Protein AF-A0A434CIF3-F1 (afdb_monomer_lite)

Sequence (64 aa):
GDVQGQAPRVIAKCLPVDPPLEDDYDQIVWNVRPDGTLDASVEISNVEVVSNGARPVKDSLSQQ

Structure (mmCIF, N/CA/C/O backbone):
data_AF-A0A434CIF3-F1
#
_entry.id   AF-A0A434CIF3-F1
#
loop_
_atom_site.group_PDB
_atom_site.id
_atom_site.type_symbol
_atom_site.label_atom_id
_atom_site.label_alt_id
_atom_site.label_comp_id
_atom_site.label_asym_id
_atom_site.label_entity_id
_atom_site.label_seq_id
_atom_site.pdbx_PDB_ins_code
_atom_site.Cartn_x
_atom_site.Cartn_y
_atom_site.Cartn_z
_atom_site.occupancy
_atom_site.B_iso_or_equiv
_atom_site.auth_seq_id
_atom_site.auth_comp_id
_atom_site.auth_asym_id
_atom_site.auth_atom_id
_atom_site.pdbx_PDB_model_num
ATOM 1 N N . GLY A 1 1 ? -24.857 3.803 29.260 1.00 43.72 1 GLY A N 1
ATOM 2 C CA . GLY A 1 1 ? -24.565 2.587 28.490 1.00 43.72 1 GLY A CA 1
ATOM 3 C C . GLY A 1 1 ? -23.165 2.738 27.973 1.00 43.72 1 GLY A C 1
ATOM 4 O O . GLY A 1 1 ? -22.915 3.701 27.262 1.00 43.72 1 GLY A O 1
ATOM 5 N N . ASP A 1 2 ? -22.269 1.887 28.451 1.00 49.69 2 ASP A N 1
ATOM 6 C CA . ASP A 1 2 ? -20.844 1.878 28.143 1.00 49.69 2 ASP A CA 1
ATOM 7 C C . ASP A 1 2 ? -20.550 1.981 26.640 1.00 49.69 2 ASP A C 1
ATOM 9 O O . ASP A 1 2 ? -20.923 1.107 25.863 1.00 49.69 2 ASP A O 1
ATOM 13 N N . VAL A 1 3 ? -19.813 3.019 26.237 1.00 60.19 3 VAL A N 1
ATOM 14 C CA . VAL A 1 3 ? -19.043 3.033 24.980 1.00 60.19 3 VAL A CA 1
ATOM 15 C C . VAL A 1 3 ? -17.730 2.279 25.208 1.00 60.19 3 VAL A C 1
ATOM 17 O O . VAL A 1 3 ? -16.635 2.829 25.124 1.00 60.19 3 VAL A O 1
ATOM 20 N N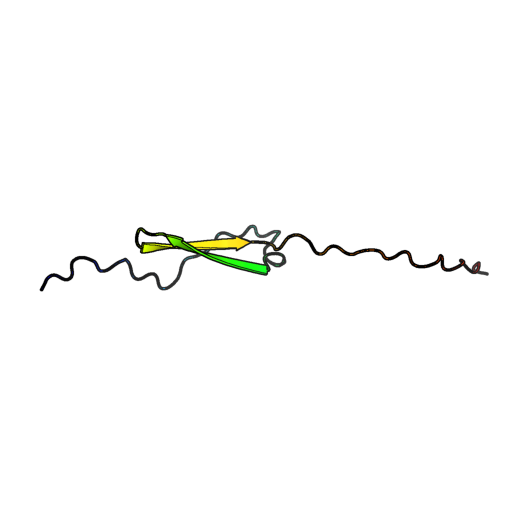 . GLN A 1 4 ? -17.837 0.999 25.558 1.00 60.31 4 GLN A N 1
ATOM 21 C CA . GLN A 1 4 ? -16.716 0.071 25.470 1.00 60.31 4 GLN A CA 1
ATOM 22 C C . GLN A 1 4 ? -16.576 -0.340 24.003 1.00 60.31 4 GLN A C 1
ATOM 24 O O . GLN A 1 4 ? -17.379 -1.118 23.500 1.00 60.31 4 GLN A O 1
ATOM 29 N N . GLY A 1 5 ? -15.574 0.206 23.308 1.00 61.03 5 GLY A N 1
ATOM 30 C CA . GLY A 1 5 ? -15.181 -0.292 21.984 1.00 61.03 5 GLY A CA 1
ATOM 31 C C . GLY A 1 5 ? -15.119 0.744 20.868 1.00 61.03 5 GLY A C 1
ATOM 32 O O . GLY A 1 5 ? -15.458 0.429 19.731 1.00 61.03 5 GLY A O 1
ATOM 33 N N . GLN A 1 6 ? -14.679 1.974 21.139 1.00 64.50 6 GLN A N 1
ATOM 34 C CA . GLN A 1 6 ? -14.364 2.890 20.046 1.00 64.50 6 GLN A CA 1
ATOM 35 C C . GLN A 1 6 ? -13.005 2.499 19.456 1.00 64.50 6 GLN A C 1
ATO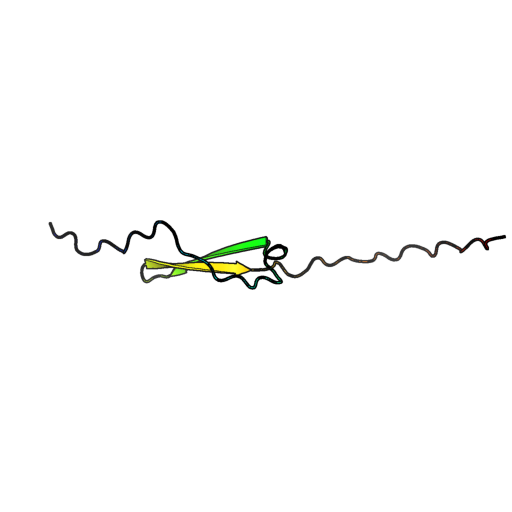M 37 O O . GLN A 1 6 ? -11.959 2.938 19.935 1.00 64.50 6 GLN A O 1
ATOM 42 N N . ALA A 1 7 ? -13.028 1.616 18.451 1.00 67.69 7 ALA A N 1
ATOM 43 C CA . ALA A 1 7 ? -11.847 1.294 17.659 1.00 67.69 7 ALA A CA 1
ATOM 44 C C . ALA A 1 7 ? -11.178 2.602 17.187 1.00 67.69 7 ALA A C 1
ATOM 46 O O . ALA A 1 7 ? -11.889 3.571 16.881 1.00 67.69 7 ALA A O 1
ATOM 47 N N . PRO A 1 8 ? -9.835 2.672 17.147 1.00 72.88 8 PRO A N 1
ATOM 48 C CA . PRO A 1 8 ? -9.137 3.868 16.703 1.00 72.88 8 PRO A CA 1
ATOM 49 C C . PRO A 1 8 ? -9.667 4.329 15.343 1.00 72.88 8 PRO A C 1
ATOM 51 O O . PRO A 1 8 ? -9.670 3.576 14.371 1.00 72.88 8 PRO A O 1
ATOM 54 N N . ARG A 1 9 ? -10.130 5.579 15.267 1.00 76.44 9 ARG A N 1
ATOM 55 C CA . ARG A 1 9 ? -10.623 6.155 14.015 1.00 76.44 9 ARG A CA 1
ATOM 56 C C . ARG A 1 9 ? -9.430 6.544 13.143 1.00 76.44 9 ARG A C 1
ATOM 58 O O . ARG A 1 9 ? -8.898 7.643 13.275 1.00 76.44 9 ARG A O 1
ATOM 65 N N . VAL A 1 10 ? -9.012 5.644 12.258 1.00 75.06 10 VAL A N 1
ATOM 66 C CA . VAL A 1 10 ? -7.945 5.906 11.283 1.00 75.06 10 VAL A CA 1
ATOM 67 C C . VAL A 1 10 ? -8.535 6.655 10.087 1.00 75.06 10 VAL A C 1
ATOM 69 O O 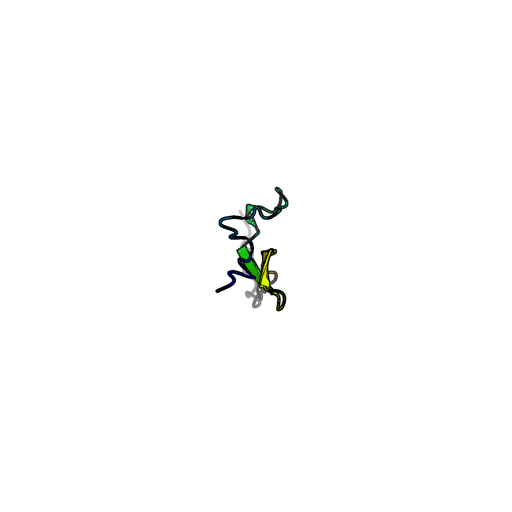. VAL A 1 10 ? -9.403 6.133 9.395 1.00 75.06 10 VAL A O 1
ATOM 72 N N . ILE A 1 11 ? -8.088 7.894 9.861 1.00 80.81 11 ILE A N 1
ATOM 73 C CA . ILE A 1 11 ? -8.499 8.712 8.701 1.00 80.81 11 ILE A CA 1
ATOM 74 C C . ILE A 1 11 ? -7.529 8.531 7.528 1.00 80.81 11 ILE A C 1
ATOM 76 O O . ILE A 1 11 ? -7.937 8.596 6.374 1.00 80.81 11 ILE A O 1
ATOM 80 N N . ALA A 1 12 ? -6.251 8.292 7.831 1.00 82.75 12 ALA A N 1
ATOM 81 C CA . ALA A 1 12 ? -5.195 8.040 6.861 1.00 82.75 12 ALA A CA 1
ATOM 82 C C . ALA A 1 12 ? -4.069 7.219 7.508 1.00 82.75 12 ALA A C 1
ATOM 84 O O . ALA A 1 12 ? -3.845 7.307 8.719 1.00 82.75 12 ALA A O 1
ATOM 85 N N . LYS A 1 13 ? -3.352 6.445 6.693 1.00 83.88 13 LYS A N 1
ATOM 86 C CA . LYS A 1 13 ? -2.145 5.701 7.067 1.00 83.88 13 LYS A CA 1
ATOM 87 C C . LYS A 1 13 ? -1.175 5.778 5.891 1.00 83.88 13 LYS A C 1
ATOM 89 O O . LYS A 1 13 ? -1.584 5.542 4.759 1.00 83.88 13 LYS A O 1
ATOM 94 N N . CYS A 1 14 ? 0.079 6.135 6.152 1.00 89.62 14 CYS A N 1
ATOM 95 C CA . CYS A 1 14 ? 1.107 6.136 5.116 1.00 89.62 14 CYS A CA 1
ATOM 96 C C . CYS A 1 14 ? 1.477 4.694 4.765 1.00 89.62 14 CYS A C 1
ATOM 98 O O . CYS A 1 14 ? 1.663 3.873 5.667 1.00 89.62 14 CYS A O 1
ATOM 100 N N . LEU A 1 15 ? 1.597 4.407 3.471 1.00 89.75 15 LEU A N 1
ATOM 101 C CA . LEU A 1 15 ? 2.097 3.130 2.978 1.00 89.75 15 LEU A CA 1
ATOM 102 C C . LEU A 1 15 ? 3.571 3.289 2.600 1.00 89.75 15 LEU A C 1
ATOM 104 O O . LEU A 1 15 ? 3.917 4.292 1.973 1.00 89.75 15 LEU A O 1
ATOM 108 N N . PRO A 1 16 ? 4.448 2.358 3.009 1.00 88.75 16 PRO A N 1
ATOM 109 C CA . PRO A 1 16 ? 5.822 2.361 2.538 1.00 88.75 16 PRO A CA 1
ATOM 110 C C . PRO A 1 16 ? 5.837 2.050 1.039 1.00 88.75 16 PRO A C 1
ATOM 112 O O . PRO A 1 16 ? 5.144 1.140 0.588 1.00 88.75 16 PRO A O 1
ATOM 115 N N . VAL A 1 17 ? 6.638 2.806 0.298 1.00 88.00 17 VAL A N 1
ATOM 116 C CA . VAL A 1 17 ? 6.891 2.606 -1.131 1.00 88.00 17 VAL A CA 1
ATOM 117 C C . VAL A 1 17 ? 8.398 2.509 -1.330 1.00 88.00 17 VAL A C 1
ATOM 119 O O . VAL A 1 17 ? 9.145 3.231 -0.663 1.00 88.00 17 VAL A O 1
ATOM 122 N N . ASP A 1 18 ? 8.850 1.633 -2.224 1.00 87.56 18 ASP A N 1
ATOM 123 C CA . ASP A 1 18 ? 10.222 1.695 -2.725 1.00 87.56 18 ASP A CA 1
ATOM 124 C C . ASP A 1 18 ? 10.290 2.779 -3.813 1.00 87.56 18 ASP A C 1
ATOM 126 O O . ASP A 1 18 ? 9.641 2.618 -4.847 1.00 87.56 18 ASP A O 1
ATOM 130 N N . PRO A 1 19 ? 11.067 3.871 -3.637 1.00 86.94 19 PRO A N 1
ATOM 131 C CA . PRO A 1 19 ? 11.119 4.965 -4.611 1.00 86.94 19 PRO A CA 1
ATOM 132 C C . PRO A 1 19 ? 11.452 4.540 -6.052 1.00 86.94 19 PRO A C 1
ATOM 134 O O . PRO A 1 19 ? 10.893 5.121 -6.974 1.00 86.94 19 PRO A O 1
ATOM 137 N N . PRO A 1 20 ? 12.320 3.533 -6.294 1.00 87.94 20 PRO A N 1
ATOM 138 C CA . PRO A 1 20 ? 12.578 3.057 -7.653 1.00 87.94 20 PRO A CA 1
ATOM 139 C C . PRO A 1 20 ? 11.374 2.421 -8.356 1.00 87.94 20 PRO A C 1
ATOM 141 O O . PRO A 1 20 ? 11.435 2.259 -9.567 1.00 87.94 20 PRO A O 1
ATOM 144 N N . LEU A 1 21 ? 10.343 2.025 -7.605 1.00 83.62 21 LEU A N 1
ATOM 145 C CA . LEU A 1 21 ? 9.158 1.309 -8.083 1.00 83.62 21 LEU A CA 1
ATOM 146 C C . LEU A 1 21 ? 7.877 2.142 -7.922 1.00 83.62 21 LEU A C 1
ATOM 148 O O . LEU A 1 21 ? 6.785 1.611 -8.098 1.00 83.62 21 LEU A O 1
ATOM 152 N N . GLU A 1 22 ? 7.988 3.426 -7.556 1.00 79.88 22 GLU A N 1
ATOM 153 C CA . GLU A 1 22 ? 6.831 4.299 -7.306 1.00 79.88 22 GLU A CA 1
ATOM 154 C C . GLU A 1 22 ? 5.856 4.306 -8.491 1.00 79.88 22 GLU A C 1
ATOM 156 O O . GLU A 1 22 ? 4.648 4.195 -8.289 1.00 79.88 22 GLU A O 1
ATOM 161 N N . ASP A 1 23 ? 6.396 4.354 -9.711 1.00 83.19 23 ASP A N 1
ATOM 162 C CA . ASP A 1 23 ?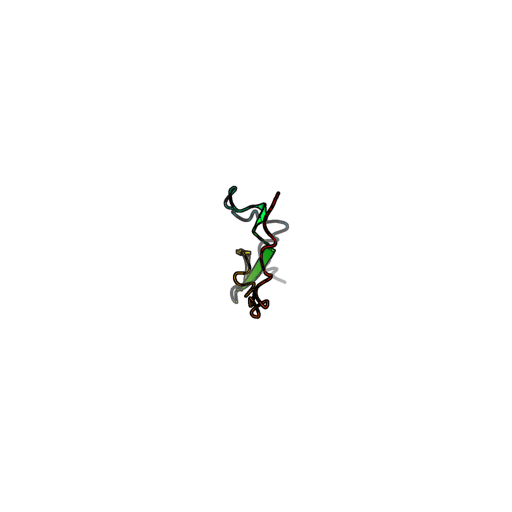 5.626 4.363 -10.956 1.00 83.19 23 ASP A CA 1
ATOM 163 C C . ASP A 1 23 ? 5.110 2.971 -11.375 1.00 83.19 23 ASP A C 1
ATOM 165 O O . ASP A 1 23 ? 4.224 2.880 -12.225 1.00 83.19 23 ASP A O 1
ATOM 169 N N . ASP A 1 24 ? 5.647 1.892 -10.794 1.00 85.75 24 ASP A N 1
ATOM 170 C CA . ASP A 1 24 ? 5.306 0.509 -11.150 1.00 85.75 24 ASP A CA 1
ATOM 171 C C . ASP A 1 24 ? 4.167 -0.063 -10.289 1.00 85.75 24 ASP A C 1
ATOM 173 O O . ASP A 1 24 ? 3.506 -1.019 -10.696 1.00 85.75 24 ASP A O 1
ATOM 177 N N . TYR A 1 25 ? 3.922 0.491 -9.094 1.00 86.50 25 TYR A N 1
ATOM 178 C CA . TYR A 1 25 ? 2.812 0.058 -8.242 1.00 86.50 25 TYR A CA 1
ATOM 179 C C . TYR A 1 25 ? 1.465 0.399 -8.885 1.00 86.50 25 TYR A C 1
ATOM 181 O O . TYR A 1 25 ? 1.074 1.562 -8.986 1.00 86.50 25 TYR A O 1
ATOM 189 N N . ASP A 1 26 ? 0.702 -0.626 -9.249 1.00 89.19 26 ASP A N 1
ATOM 190 C CA . ASP A 1 26 ? -0.593 -0.489 -9.917 1.00 89.19 26 ASP A CA 1
ATOM 191 C C . ASP A 1 26 ? -1.774 -0.906 -9.027 1.00 89.19 26 ASP A C 1
ATOM 193 O O . ASP A 1 26 ? -2.937 -0.734 -9.408 1.00 89.19 26 ASP A O 1
ATOM 197 N N . GLN A 1 27 ? -1.503 -1.422 -7.821 1.00 89.75 27 GLN A N 1
ATOM 198 C CA . GLN A 1 27 ? -2.530 -1.907 -6.902 1.00 89.75 27 GLN A CA 1
ATOM 199 C C . GLN A 1 27 ? -2.309 -1.472 -5.454 1.00 89.75 27 GLN A C 1
ATOM 201 O O . GLN A 1 27 ? -1.197 -1.470 -4.931 1.00 89.75 27 GLN A O 1
ATOM 206 N N . ILE A 1 28 ? -3.424 -1.171 -4.778 1.00 90.50 28 ILE A N 1
ATOM 207 C CA . ILE A 1 28 ? -3.494 -1.040 -3.320 1.00 90.50 28 ILE A CA 1
ATOM 208 C C . ILE A 1 28 ? -4.331 -2.198 -2.789 1.00 90.50 28 ILE A C 1
ATOM 210 O O . ILE A 1 28 ? -5.527 -2.297 -3.080 1.00 90.50 28 ILE A O 1
ATOM 214 N N . VAL A 1 29 ? -3.717 -3.047 -1.972 1.00 92.00 29 VAL A N 1
ATOM 215 C CA . VAL A 1 29 ? -4.387 -4.172 -1.321 1.00 92.00 29 VAL A CA 1
ATOM 216 C C . VAL A 1 29 ? -4.804 -3.754 0.082 1.00 92.00 29 VAL A C 1
ATOM 218 O O . VAL A 1 29 ? -3.980 -3.292 0.865 1.00 92.00 29 VAL A O 1
ATOM 221 N N . TRP A 1 30 ? -6.086 -3.934 0.409 1.00 91.38 30 TRP A N 1
ATOM 222 C CA . TRP A 1 30 ? -6.646 -3.674 1.738 1.00 91.38 30 TRP A CA 1
ATOM 223 C C . TRP A 1 30 ? -6.953 -4.992 2.447 1.00 91.38 30 TRP A C 1
ATOM 225 O O . TRP A 1 30 ? -7.686 -5.827 1.918 1.00 91.38 30 TRP A O 1
ATOM 235 N N . ASN A 1 31 ? -6.444 -5.163 3.665 1.00 90.06 31 ASN A N 1
ATOM 236 C CA . ASN A 1 31 ? -6.672 -6.350 4.480 1.00 90.06 31 ASN A CA 1
ATOM 237 C C . ASN A 1 31 ? -7.397 -5.980 5.780 1.00 90.06 31 ASN A C 1
ATOM 239 O O . ASN A 1 31 ? -6.825 -5.332 6.659 1.00 90.06 31 ASN A O 1
ATOM 243 N N . VAL A 1 32 ? -8.658 -6.400 5.894 1.00 89.19 32 VAL A N 1
ATOM 244 C CA . VAL A 1 32 ? -9.458 -6.270 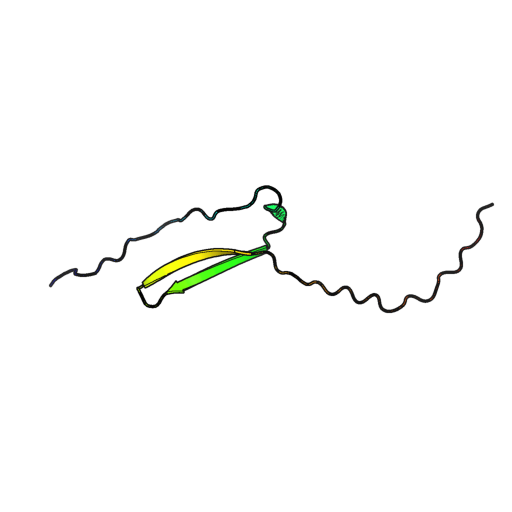7.119 1.00 89.19 32 VAL A CA 1
ATOM 245 C C . VAL A 1 32 ? -9.299 -7.547 7.929 1.00 89.19 32 VAL A C 1
ATOM 247 O O . VAL A 1 32 ? -9.737 -8.620 7.510 1.00 89.19 32 VAL A O 1
ATOM 250 N N . ARG A 1 33 ? -8.686 -7.443 9.104 1.00 89.44 33 ARG A N 1
ATOM 251 C CA . ARG A 1 33 ? -8.465 -8.587 9.986 1.00 89.44 33 ARG A CA 1
ATOM 252 C C . ARG A 1 33 ? -9.673 -8.818 10.906 1.00 89.44 33 ARG A C 1
ATOM 254 O O . ARG A 1 33 ? -10.374 -7.866 11.254 1.00 89.44 33 ARG A O 1
ATOM 261 N N . PRO A 1 34 ? -9.910 -10.061 11.370 1.00 88.69 34 PRO A N 1
ATOM 262 C CA . PRO A 1 34 ? -11.011 -10.371 12.289 1.00 88.69 34 PRO A CA 1
ATOM 263 C C . PRO A 1 34 ? -10.947 -9.642 13.639 1.00 88.69 34 PRO A C 1
ATOM 265 O O . PRO A 1 34 ? -11.964 -9.521 14.314 1.00 88.69 34 PRO A O 1
ATOM 268 N N . ASP A 1 35 ? -9.767 -9.156 14.033 1.00 87.62 35 ASP A N 1
ATOM 269 C CA . ASP A 1 35 ? -9.565 -8.336 15.235 1.00 87.62 35 ASP A CA 1
ATOM 270 C C . ASP A 1 35 ? -10.013 -6.870 15.058 1.00 87.62 35 ASP A C 1
ATOM 272 O O . ASP A 1 35 ? -9.891 -6.066 15.982 1.00 87.62 35 ASP A O 1
ATOM 276 N N . GLY A 1 36 ? -10.550 -6.519 13.884 1.00 81.31 36 GLY A N 1
ATOM 277 C CA . GLY A 1 36 ? -11.047 -5.185 13.559 1.00 81.31 36 GLY A CA 1
ATOM 278 C C . GLY A 1 36 ? -9.974 -4.226 13.044 1.00 81.31 36 GLY A C 1
ATOM 279 O O . GLY A 1 36 ? -10.272 -3.050 12.831 1.00 81.31 36 GLY A O 1
ATOM 280 N N . THR A 1 37 ? -8.740 -4.690 12.835 1.00 84.44 37 THR A N 1
ATOM 281 C CA . THR A 1 37 ? -7.672 -3.866 12.259 1.00 84.44 37 THR A CA 1
ATOM 282 C C . THR A 1 37 ? -7.739 -3.831 10.730 1.00 84.44 37 THR A C 1
ATOM 284 O O . THR A 1 37 ? -8.162 -4.787 10.077 1.00 84.44 37 THR A O 1
ATOM 287 N N . LEU A 1 38 ? -7.323 -2.698 10.155 1.00 85.81 38 LEU A N 1
ATOM 288 C CA . LEU A 1 38 ? -7.181 -2.496 8.714 1.00 85.81 38 LEU A CA 1
ATOM 289 C C . LEU A 1 38 ? -5.706 -2.256 8.383 1.00 85.81 38 LEU A C 1
ATOM 291 O O . LEU A 1 38 ? -5.095 -1.307 8.884 1.00 85.81 38 LEU A O 1
ATOM 295 N N . ASP A 1 39 ? -5.162 -3.086 7.500 1.00 89.31 39 ASP A N 1
ATOM 296 C CA . ASP A 1 39 ? -3.849 -2.899 6.895 1.00 89.31 39 ASP A CA 1
ATOM 297 C C . ASP A 1 39 ? -3.960 -2.667 5.396 1.00 89.31 39 ASP A C 1
ATOM 299 O O . ASP A 1 39 ? -4.947 -3.044 4.764 1.00 89.31 39 ASP A O 1
ATOM 303 N N . ALA A 1 40 ? -2.926 -2.048 4.836 1.00 91.75 40 ALA A N 1
ATOM 304 C CA . ALA A 1 40 ? -2.788 -1.914 3.402 1.00 91.75 40 ALA A CA 1
ATOM 305 C C . ALA A 1 40 ? -1.331 -2.033 2.960 1.00 91.75 40 ALA A C 1
ATOM 307 O O . ALA A 1 40 ? -0.413 -1.774 3.743 1.00 91.75 40 ALA A O 1
ATOM 308 N N . SER A 1 41 ? -1.155 -2.432 1.706 1.00 91.69 41 SER A N 1
ATOM 309 C CA . SER A 1 41 ? 0.120 -2.540 1.000 1.00 91.69 41 SER A CA 1
ATOM 310 C C . SER A 1 41 ? -0.048 -2.088 -0.448 1.00 91.69 41 SER A C 1
ATOM 312 O O . SER A 1 41 ? -1.153 -2.120 -0.994 1.00 91.69 41 SER A O 1
ATOM 314 N N . VAL A 1 42 ? 1.054 -1.648 -1.052 1.00 91.56 42 VAL A N 1
ATOM 315 C CA . VAL A 1 42 ? 1.153 -1.440 -2.499 1.00 91.56 42 VAL A CA 1
ATOM 316 C C . VAL A 1 42 ? 1.751 -2.688 -3.139 1.00 91.56 42 VAL A C 1
ATOM 318 O O . VAL A 1 42 ? 2.659 -3.300 -2.574 1.00 91.56 42 VAL A O 1
ATOM 321 N N . GLU A 1 43 ? 1.224 -3.083 -4.291 1.00 89.44 43 GLU A N 1
ATOM 322 C CA . GLU A 1 43 ? 1.692 -4.241 -5.054 1.00 89.44 43 GLU A CA 1
ATOM 323 C C . GLU A 1 43 ? 1.819 -3.883 -6.538 1.00 89.44 43 GLU A C 1
ATOM 325 O O . GLU A 1 43 ? 1.192 -2.935 -7.013 1.00 89.44 43 GLU A O 1
ATOM 330 N N . ILE A 1 44 ? 2.669 -4.634 -7.240 1.00 85.62 44 ILE A N 1
ATOM 331 C CA . ILE A 1 44 ? 2.839 -4.584 -8.694 1.00 85.62 44 ILE A CA 1
ATOM 332 C C . ILE A 1 44 ? 2.181 -5.848 -9.251 1.00 85.62 44 ILE A C 1
ATOM 334 O O . ILE A 1 44 ? 2.510 -6.963 -8.827 1.00 85.62 44 ILE A O 1
ATOM 338 N N . SER A 1 45 ? 1.244 -5.704 -10.183 1.00 77.31 45 SER A N 1
ATOM 339 C CA . SER A 1 45 ? 0.592 -6.837 -10.827 1.00 77.31 45 SER A CA 1
ATOM 340 C C . SER A 1 45 ? 1.518 -7.481 -11.853 1.00 77.31 45 SER A C 1
ATOM 342 O O . SER A 1 45 ? 1.653 -7.052 -12.997 1.00 77.31 45 SER A O 1
ATOM 344 N N . ASN A 1 46 ? 2.185 -8.555 -11.446 1.00 68.50 46 ASN A N 1
ATOM 345 C CA . ASN A 1 46 ? 3.105 -9.261 -12.326 1.00 68.50 46 ASN A CA 1
ATOM 346 C C . ASN A 1 46 ? 2.342 -10.293 -13.169 1.00 68.50 46 ASN A C 1
ATOM 348 O O . ASN A 1 46 ? 1.952 -11.335 -12.643 1.00 68.50 46 ASN A O 1
ATOM 352 N N . VAL A 1 47 ? 2.205 -10.024 -14.474 1.00 55.84 47 VAL A N 1
ATOM 353 C CA . VAL A 1 47 ? 2.392 -10.935 -15.632 1.00 55.84 47 VAL A CA 1
ATOM 354 C C . VAL A 1 47 ? 1.494 -10.484 -16.792 1.00 55.84 47 VAL A C 1
ATOM 356 O O . VAL A 1 47 ? 0.424 -11.029 -17.056 1.00 55.84 47 VAL A O 1
ATOM 359 N N . GLU A 1 48 ? 1.978 -9.512 -17.564 1.00 56.69 48 GLU A N 1
ATOM 360 C CA . GLU A 1 48 ? 1.556 -9.383 -18.957 1.00 56.69 48 GLU A CA 1
ATOM 361 C C . GLU A 1 48 ? 2.307 -10.443 -19.779 1.00 56.69 48 GLU A C 1
ATOM 363 O O . GLU A 1 48 ? 3.469 -10.272 -20.155 1.00 56.69 48 GLU A O 1
ATOM 368 N N . VAL A 1 49 ? 1.671 -11.592 -20.043 1.00 62.66 49 VAL A N 1
ATOM 369 C CA . VAL A 1 49 ? 2.203 -12.556 -21.021 1.00 62.66 49 VAL A CA 1
ATOM 370 C C . VAL A 1 49 ? 2.014 -11.966 -22.414 1.00 62.66 49 VAL A C 1
ATOM 372 O O . VAL A 1 49 ? 0.959 -12.110 -23.030 1.00 62.66 49 VAL A O 1
ATOM 375 N N . VAL A 1 50 ? 3.055 -11.340 -22.955 1.00 56.56 50 VAL A N 1
ATOM 376 C CA . VAL A 1 50 ? 3.100 -11.028 -24.385 1.00 56.56 50 VAL A CA 1
ATOM 377 C C . VAL A 1 50 ? 3.360 -12.335 -25.134 1.00 56.56 50 VAL A C 1
ATOM 379 O O . VAL A 1 50 ? 4.500 -12.778 -25.276 1.00 56.56 50 VAL A O 1
ATOM 382 N N . SER A 1 51 ? 2.306 -12.991 -25.625 1.00 61.03 51 SER A N 1
ATOM 383 C CA . SER A 1 51 ? 2.487 -14.087 -26.575 1.00 61.03 51 SER A CA 1
ATOM 384 C C . SER A 1 51 ? 2.993 -13.497 -27.891 1.00 61.03 51 SER A C 1
ATOM 386 O O . SER A 1 51 ? 2.230 -12.880 -28.639 1.00 61.03 51 SER A O 1
ATOM 388 N N . ASN A 1 52 ? 4.275 -13.685 -28.202 1.00 59.16 52 ASN A N 1
ATOM 389 C CA . ASN A 1 52 ? 4.785 -13.441 -29.545 1.00 59.16 52 ASN A CA 1
ATOM 390 C C . ASN A 1 52 ? 4.239 -14.544 -30.465 1.00 59.16 52 ASN A C 1
ATOM 392 O O . ASN A 1 52 ? 4.908 -15.543 -30.724 1.00 59.16 52 ASN A O 1
ATOM 396 N N . GLY A 1 53 ? 2.989 -14.398 -30.917 1.00 57.88 53 GLY A N 1
ATOM 397 C CA . GLY A 1 53 ? 2.470 -15.188 -32.026 1.00 57.88 53 GLY A CA 1
ATOM 398 C C . GLY A 1 53 ? 3.411 -14.974 -33.204 1.00 57.88 53 GLY A C 1
ATOM 399 O O . GLY A 1 53 ? 3.588 -13.835 -33.636 1.00 57.88 53 GLY A O 1
ATOM 400 N N . ALA A 1 54 ? 4.085 -16.042 -33.636 1.00 58.97 54 ALA A N 1
ATOM 401 C CA . ALA A 1 54 ? 5.146 -16.004 -34.631 1.00 58.97 54 ALA A CA 1
ATOM 402 C C . ALA A 1 54 ? 4.749 -15.117 -35.821 1.00 58.97 54 ALA A C 1
ATOM 404 O O . ALA A 1 54 ? 3.907 -15.485 -36.640 1.00 58.97 54 ALA A O 1
ATOM 405 N N . ARG A 1 55 ? 5.345 -13.923 -35.908 1.00 59.12 55 ARG A N 1
ATOM 406 C CA . ARG A 1 55 ? 5.270 -13.113 -37.121 1.00 59.12 55 ARG A CA 1
ATOM 407 C C . ARG A 1 55 ? 6.041 -13.871 -38.205 1.00 59.12 55 ARG A C 1
ATOM 409 O O . ARG A 1 55 ? 7.192 -14.230 -37.945 1.00 59.12 55 ARG A O 1
ATOM 416 N N . PRO A 1 56 ? 5.468 -14.121 -39.396 1.00 58.00 56 PRO A N 1
ATOM 417 C CA . PRO A 1 56 ? 6.271 -14.595 -40.510 1.00 58.00 56 PRO A CA 1
ATOM 418 C C . PRO A 1 56 ? 7.393 -13.582 -40.762 1.00 58.00 56 PRO A C 1
ATOM 420 O O . PRO A 1 56 ? 7.160 -12.370 -40.757 1.00 58.00 56 PRO A O 1
ATOM 423 N N . VAL A 1 57 ? 8.614 -14.104 -40.890 1.00 54.25 57 VAL A N 1
ATOM 424 C CA . VAL A 1 57 ? 9.844 -13.364 -41.193 1.00 54.25 57 VAL A CA 1
ATOM 425 C C . VAL A 1 57 ? 9.560 -12.331 -42.282 1.00 54.25 57 VAL A C 1
ATOM 427 O O . VAL A 1 57 ? 9.127 -12.674 -43.378 1.00 54.25 57 VAL A O 1
ATOM 430 N N . LYS A 1 58 ? 9.783 -11.052 -41.969 1.00 57.12 58 LYS A N 1
ATOM 431 C CA . LYS A 1 58 ? 9.826 -10.005 -42.986 1.00 57.12 58 LYS A CA 1
ATOM 432 C C . LYS A 1 58 ? 11.199 -10.094 -43.640 1.00 57.12 58 LYS A C 1
ATOM 434 O O . LYS A 1 58 ? 12.187 -9.740 -43.000 1.00 57.12 58 LYS A O 1
ATOM 439 N N . ASP A 1 59 ? 11.237 -10.577 -44.879 1.00 57.81 59 ASP A N 1
ATOM 440 C CA . ASP A 1 59 ? 12.437 -10.579 -45.712 1.00 57.81 59 ASP A CA 1
ATOM 441 C C . ASP A 1 59 ? 13.064 -9.180 -45.728 1.00 57.81 59 ASP A C 1
ATOM 443 O O . ASP A 1 59 ? 12.451 -8.181 -46.120 1.00 57.81 59 ASP A O 1
ATOM 447 N N . SER A 1 60 ? 14.296 -9.111 -45.239 1.00 51.22 60 SER A N 1
ATOM 448 C CA . SER A 1 60 ? 15.158 -7.941 -45.306 1.00 51.22 60 SER A CA 1
ATOM 449 C C . SER A 1 60 ? 15.496 -7.651 -46.765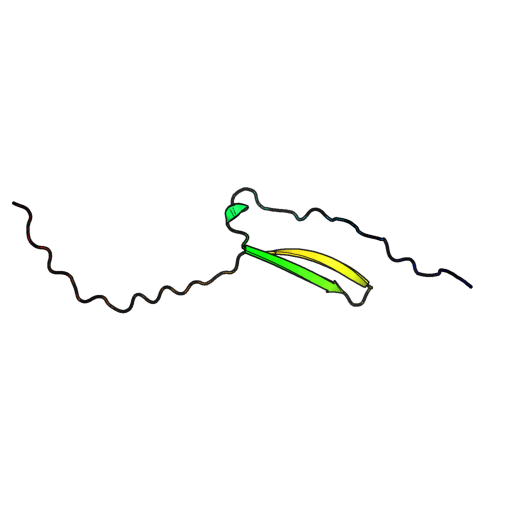 1.00 51.22 60 SER A C 1
ATOM 451 O O . SER A 1 60 ? 16.328 -8.329 -47.363 1.00 51.22 60 SER A O 1
ATOM 453 N N . LEU A 1 61 ? 14.859 -6.631 -47.337 1.00 61.91 61 LEU A N 1
ATOM 454 C CA . LEU A 1 61 ? 15.330 -6.015 -48.573 1.00 61.91 61 LEU A CA 1
ATOM 455 C C . LEU A 1 61 ? 16.620 -5.239 -48.267 1.00 61.91 61 LEU A C 1
ATOM 457 O O . LEU A 1 61 ? 16.619 -4.331 -47.433 1.00 61.91 61 LEU A O 1
ATOM 461 N N . SER A 1 62 ? 17.711 -5.642 -48.922 1.00 59.50 62 SER A N 1
ATOM 462 C CA . SER A 1 62 ? 19.031 -5.009 -48.874 1.00 59.50 62 SER A CA 1
ATOM 463 C C . SER A 1 62 ? 18.951 -3.502 -49.104 1.00 59.50 62 SER A C 1
ATOM 465 O O . SER A 1 62 ? 18.323 -3.049 -50.062 1.00 59.50 62 SER A O 1
ATOM 467 N N . GLN A 1 63 ? 19.632 -2.735 -48.252 1.00 51.12 63 GLN A N 1
ATOM 468 C CA . GLN A 1 63 ? 19.915 -1.329 -48.525 1.00 51.12 63 GLN A CA 1
ATOM 469 C C . GLN A 1 63 ? 20.940 -1.225 -49.662 1.00 51.12 63 GLN A C 1
ATOM 471 O O . GLN A 1 63 ? 21.948 -1.935 -49.648 1.00 51.12 63 GLN A O 1
ATOM 476 N N . GLN A 1 64 ? 20.650 -0.356 -50.631 1.00 46.44 64 GLN A N 1
ATOM 477 C CA . GLN A 1 64 ? 21.630 0.252 -51.531 1.00 46.44 64 GLN A CA 1
ATOM 478 C C . GLN A 1 64 ? 21.841 1.699 -51.104 1.00 46.44 64 GLN A C 1
ATOM 480 O O . GLN A 1 64 ? 20.836 2.319 -50.679 1.00 46.44 64 GLN A O 1
#

Foldseek 3Di:
DDPPDPDPDDPDDDEDDDVVCPVQFPDKDWDQDPVRDIDIYTDGDDDPPPPPPPDPDDDDDDDD

Secondary structure (DSSP, 8-state):
----------S--PPP--GGGTTT--EEEEEE-TTS-EEEEEE-----------------PPP-

pLDDT: mean 74.63, std 14.92, range [43.72, 92.0]

Radius of gyration: 24.63 Å; chains: 1; bounding box: 46×25×80 Å